Protein AF-A0A832XI30-F1 (afdb_monomer_lite)

Foldseek 3Di:
DVQLLLLLLQDDPDDSVVSVVVSLVLVLVLLLVCLVDVVVSVVSVVVSVVVSVVSCVVCVVSPDPVNSVVSVVVVVVCVVVVVVSVVVVVVSNVVSVVVCVVPVPPPPPDDD

Radius of gyration: 18.12 Å; chains: 1; bounding box: 54×22×47 Å

Structure (mmCIF, N/CA/C/O backbone):
data_AF-A0A832XI30-F1
#
_entry.id   AF-A0A832XI30-F1
#
loop_
_atom_site.group_PDB
_atom_site.id
_atom_site.type_symbol
_atom_site.label_atom_id
_atom_site.label_alt_id
_atom_site.label_comp_id
_atom_site.label_asym_id
_atom_site.label_entity_id
_atom_site.label_seq_id
_atom_site.pdbx_PDB_ins_code
_atom_site.Cartn_x
_atom_site.Cartn_y
_atom_site.Cartn_z
_atom_site.occupancy
_atom_site.B_iso_or_equiv
_atom_site.auth_seq_id
_atom_site.auth_comp_id
_atom_site.auth_asym_id
_atom_site.auth_atom_id
_atom_site.pdbx_PDB_model_num
ATOM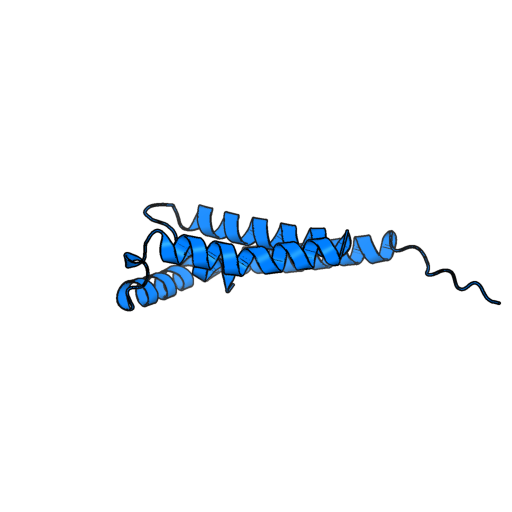 1 N N . MET A 1 1 ? -4.102 -7.214 1.284 1.00 48.88 1 MET A N 1
ATOM 2 C CA . MET A 1 1 ? -4.967 -7.886 2.278 1.00 48.88 1 MET A CA 1
ATOM 3 C C . MET A 1 1 ? -4.475 -7.608 3.692 1.00 48.88 1 MET A C 1
ATOM 5 O O . MET A 1 1 ? -5.165 -6.873 4.376 1.00 48.88 1 MET A O 1
ATOM 9 N N . ILE A 1 2 ? -3.266 -8.035 4.091 1.00 56.12 2 ILE A N 1
ATOM 10 C CA . ILE A 1 2 ? -2.738 -7.761 5.448 1.00 56.12 2 ILE A CA 1
ATOM 11 C C . ILE A 1 2 ? -2.663 -6.252 5.773 1.00 56.12 2 ILE A C 1
ATOM 13 O O . ILE A 1 2 ? -3.134 -5.812 6.812 1.00 56.12 2 ILE A O 1
ATOM 17 N N . LEU A 1 3 ? -2.168 -5.435 4.836 1.00 55.34 3 LEU A N 1
ATOM 18 C CA . LEU A 1 3 ? -1.993 -3.987 5.007 1.00 55.34 3 LEU A CA 1
ATOM 19 C C . LEU A 1 3 ? -3.324 -3.234 5.161 1.00 55.34 3 LEU A C 1
ATOM 21 O O . LEU A 1 3 ? -3.427 -2.286 5.928 1.00 55.34 3 LEU A O 1
ATOM 25 N N . THR A 1 4 ? -4.358 -3.679 4.449 1.00 56.19 4 THR A N 1
ATOM 26 C CA . THR A 1 4 ? -5.704 -3.105 4.529 1.00 56.19 4 THR A CA 1
ATOM 27 C C . THR A 1 4 ? -6.313 -3.340 5.906 1.00 56.19 4 THR A C 1
ATOM 29 O O . THR A 1 4 ? -6.874 -2.417 6.484 1.00 56.19 4 THR A O 1
ATOM 32 N N . THR A 1 5 ? -6.128 -4.540 6.464 1.00 66.56 5 THR A N 1
ATOM 33 C CA . THR A 1 5 ? -6.536 -4.866 7.834 1.00 66.56 5 THR A CA 1
ATOM 34 C C . THR A 1 5 ? -5.866 -3.945 8.846 1.00 66.56 5 THR A C 1
ATOM 36 O O . THR A 1 5 ? -6.548 -3.417 9.716 1.00 66.56 5 THR A O 1
ATOM 39 N N . PHE A 1 6 ? -4.568 -3.674 8.687 1.00 63.62 6 PHE A N 1
ATOM 40 C CA . PHE A 1 6 ? -3.854 -2.735 9.547 1.00 63.62 6 PHE A CA 1
ATOM 41 C C . PHE A 1 6 ? -4.342 -1.288 9.417 1.00 63.62 6 PHE A C 1
ATOM 43 O O . PHE A 1 6 ? -4.484 -0.622 10.431 1.00 63.62 6 PHE A O 1
ATOM 50 N N . PHE A 1 7 ? -4.633 -0.802 8.205 1.00 58.38 7 PHE A N 1
ATOM 51 C CA . PHE A 1 7 ? -5.157 0.554 7.994 1.00 58.38 7 PHE A CA 1
ATOM 52 C C . PHE A 1 7 ? -6.567 0.737 8.570 1.00 58.38 7 PHE A C 1
ATO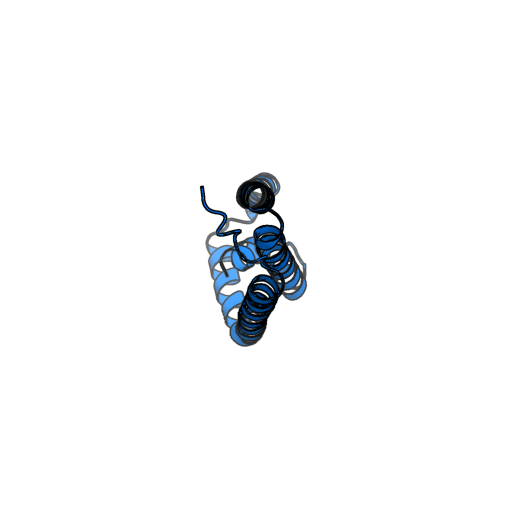M 54 O O . PHE A 1 7 ? -6.843 1.763 9.188 1.00 58.38 7 PHE A O 1
ATOM 61 N N . THR A 1 8 ? -7.451 -0.256 8.417 1.00 60.53 8 THR A N 1
ATOM 62 C CA . THR A 1 8 ? -8.775 -0.267 9.066 1.00 60.53 8 THR A CA 1
ATOM 63 C C . THR A 1 8 ? -8.652 -0.219 10.587 1.00 60.53 8 THR A C 1
ATOM 65 O O . THR A 1 8 ? -9.438 0.449 11.249 1.00 60.53 8 THR A O 1
ATOM 68 N N . PHE A 1 9 ? -7.619 -0.860 11.128 1.00 55.94 9 PHE A N 1
ATOM 69 C CA . PHE A 1 9 ? -7.285 -0.844 12.546 1.00 55.94 9 PHE A CA 1
ATOM 70 C C . PHE A 1 9 ? -6.745 0.495 13.056 1.00 55.94 9 PHE A C 1
ATOM 72 O O . PHE A 1 9 ? -6.508 0.643 14.241 1.00 55.94 9 PHE A O 1
ATOM 79 N N . LEU A 1 10 ? -6.484 1.450 12.175 1.00 55.16 10 LEU A N 1
ATOM 80 C CA . LEU A 1 10 ? -5.676 2.628 12.465 1.00 55.16 10 LEU A CA 1
ATOM 81 C C . LEU A 1 10 ? -6.441 3.943 12.392 1.00 55.16 10 LEU A C 1
ATOM 83 O O . LEU A 1 10 ? -5.882 5.012 12.636 1.00 55.16 10 LEU A O 1
ATOM 87 N N . SER A 1 11 ? -7.701 3.870 11.979 1.00 51.66 11 SER A N 1
ATOM 88 C CA . SER A 1 11 ? -8.473 5.033 11.589 1.00 51.66 11 SER A CA 1
ATOM 89 C C . SER A 1 11 ? -9.604 5.343 12.542 1.00 51.66 11 SER A C 1
ATOM 91 O O . SER A 1 11 ? -10.484 4.522 12.797 1.00 51.66 11 SER A O 1
ATOM 93 N N . LYS A 1 12 ? -9.600 6.586 13.018 1.00 44.44 12 LYS A N 1
ATOM 94 C CA . LYS A 1 12 ? -10.637 7.142 13.865 1.00 44.44 12 LYS A CA 1
ATOM 95 C C . LYS A 1 12 ? -11.460 7.966 12.910 1.00 44.44 12 LYS A C 1
ATOM 97 O O . LYS A 1 12 ? -10.998 8.994 12.419 1.00 44.44 12 LYS A O 1
ATOM 102 N N . ASN A 1 13 ? -12.670 7.492 12.640 1.00 50.44 13 ASN A N 1
ATOM 103 C CA . ASN A 1 13 ? -13.681 8.251 11.918 1.00 50.44 13 ASN A CA 1
ATOM 104 C C . ASN A 1 13 ? -13.340 8.597 10.450 1.00 50.44 13 ASN A C 1
ATOM 106 O O . ASN A 1 13 ? -13.931 9.532 9.912 1.00 50.44 13 ASN A O 1
ATOM 110 N N . GLN A 1 14 ? -12.431 7.875 9.775 1.00 54.62 14 GLN A N 1
ATOM 111 C CA . GLN A 1 14 ? -12.357 7.956 8.311 1.00 54.62 14 GLN A CA 1
ATOM 112 C C . GLN A 1 14 ? -13.114 6.818 7.648 1.00 54.62 14 GLN A C 1
ATOM 114 O O . GLN A 1 14 ? -13.069 5.668 8.085 1.00 54.62 14 GLN A O 1
ATOM 119 N N . SER A 1 15 ? -13.782 7.159 6.549 1.00 65.31 15 SER A N 1
ATOM 120 C CA . SER A 1 15 ? -14.428 6.200 5.668 1.00 65.31 15 SER A CA 1
ATOM 121 C C . SER A 1 15 ? -13.436 5.105 5.288 1.00 65.31 15 SER A C 1
ATOM 123 O O . SER A 1 15 ? -12.345 5.389 4.788 1.00 65.31 15 SER A O 1
ATOM 125 N N . ILE A 1 16 ? -13.828 3.848 5.505 1.00 64.50 16 ILE A N 1
ATOM 126 C CA . ILE A 1 16 ? -13.011 2.658 5.227 1.00 64.50 16 ILE A CA 1
ATOM 127 C C . ILE A 1 16 ? -12.452 2.664 3.794 1.00 64.50 16 ILE A C 1
ATOM 129 O O . ILE A 1 16 ? -11.366 2.153 3.545 1.00 64.50 16 ILE A O 1
ATOM 133 N N . GLU A 1 17 ? -13.151 3.312 2.863 1.00 66.81 17 GLU A N 1
ATOM 134 C CA . GLU A 1 17 ? -12.724 3.529 1.481 1.00 66.81 17 GLU A CA 1
ATOM 135 C C . GLU A 1 17 ? -11.374 4.252 1.362 1.00 66.81 17 GLU A C 1
ATOM 137 O O . GLU A 1 17 ? -10.525 3.814 0.587 1.00 66.81 17 GLU A O 1
ATOM 142 N N . ILE A 1 18 ? -11.129 5.302 2.156 1.00 73.00 18 ILE A N 1
ATOM 143 C CA . ILE A 1 18 ? -9.870 6.072 2.129 1.00 73.00 18 ILE A CA 1
ATOM 144 C C . ILE A 1 18 ? -8.708 5.207 2.630 1.00 73.00 18 ILE A C 1
ATOM 146 O O . ILE A 1 18 ? -7.607 5.244 2.083 1.00 73.00 18 ILE A O 1
ATOM 150 N N . LEU A 1 19 ? -8.967 4.366 3.629 1.00 71.31 19 LEU A N 1
ATOM 151 C CA . LEU A 1 19 ? -7.989 3.435 4.194 1.00 71.31 19 LEU A CA 1
ATOM 152 C C . LEU A 1 19 ? -7.630 2.325 3.215 1.00 71.31 19 LEU A C 1
ATOM 154 O O . LEU A 1 19 ? -6.460 1.981 3.050 1.00 71.31 19 LEU A O 1
ATOM 158 N N . MET A 1 20 ? -8.638 1.789 2.528 1.00 67.19 20 MET A N 1
ATOM 159 C CA . MET A 1 20 ? -8.430 0.810 1.470 1.00 67.19 20 MET A CA 1
ATOM 160 C C . MET A 1 20 ? -7.655 1.415 0.295 1.00 67.19 20 MET A C 1
ATOM 162 O O . MET A 1 20 ? -6.725 0.775 -0.194 1.00 67.19 20 MET A O 1
ATOM 166 N N . LEU A 1 21 ? -7.977 2.648 -0.110 1.00 76.94 21 LEU A N 1
ATOM 167 C CA . LEU A 1 21 ? -7.239 3.387 -1.139 1.00 76.94 21 LEU A CA 1
ATOM 168 C C . LEU A 1 21 ? -5.781 3.624 -0.735 1.00 76.94 21 LEU A C 1
ATOM 170 O O . LEU A 1 21 ? -4.883 3.350 -1.528 1.00 76.94 21 LEU A O 1
ATOM 174 N N . GLY A 1 22 ? -5.531 4.067 0.500 1.00 79.00 22 GLY A N 1
ATOM 175 C CA . GLY A 1 22 ? -4.179 4.272 1.024 1.00 79.00 22 GLY A CA 1
ATOM 176 C C . GLY A 1 22 ? -3.358 2.981 1.028 1.00 79.00 22 GLY A C 1
ATOM 177 O O . GLY A 1 22 ? -2.242 2.949 0.507 1.00 79.00 22 GLY A O 1
ATOM 178 N N . ALA A 1 23 ? -3.942 1.885 1.522 1.00 74.88 23 ALA A N 1
ATOM 179 C CA . ALA A 1 23 ? -3.302 0.572 1.514 1.00 74.88 23 ALA A CA 1
ATOM 180 C C . ALA A 1 23 ? -2.984 0.083 0.088 1.00 74.88 23 ALA A C 1
ATOM 182 O O . ALA A 1 23 ? -1.919 -0.487 -0.148 1.00 74.88 23 ALA A O 1
ATOM 183 N N . MET A 1 24 ? -3.889 0.304 -0.869 1.00 78.50 24 MET A N 1
ATOM 184 C CA . MET A 1 24 ? -3.687 -0.118 -2.260 1.00 78.50 24 MET A CA 1
ATOM 185 C C . MET A 1 24 ? -2.684 0.757 -3.006 1.00 78.50 24 MET A C 1
ATOM 187 O O . MET A 1 24 ? -1.867 0.224 -3.753 1.00 78.50 24 MET A O 1
ATOM 191 N N . SER A 1 25 ? -2.683 2.066 -2.759 1.00 82.50 25 SER A N 1
ATOM 192 C CA . SER A 1 25 ? -1.683 2.994 -3.293 1.00 82.50 25 SER A CA 1
ATOM 193 C C . SER A 1 25 ? -0.275 2.624 -2.822 1.00 82.50 25 SER A C 1
ATOM 195 O O . SER A 1 25 ? 0.651 2.525 -3.631 1.00 82.50 25 SER A O 1
ATOM 197 N N . LEU A 1 26 ? -0.118 2.313 -1.529 1.00 81.25 26 LEU A N 1
ATOM 198 C CA . LEU A 1 26 ? 1.163 1.871 -0.983 1.00 81.25 26 LEU A CA 1
ATOM 199 C C . LEU A 1 26 ? 1.611 0.543 -1.610 1.00 81.25 26 LEU A C 1
ATOM 201 O O . LEU A 1 26 ? 2.758 0.418 -2.032 1.00 81.25 26 LEU A O 1
ATOM 205 N N . LEU A 1 27 ? 0.703 -0.431 -1.726 1.00 81.75 27 LEU A N 1
ATOM 206 C CA . LEU A 1 27 ? 0.998 -1.722 -2.351 1.00 81.75 27 LEU A CA 1
ATOM 207 C C . LEU A 1 27 ? 1.430 -1.566 -3.819 1.00 81.75 27 LEU A C 1
ATOM 209 O O . LEU A 1 27 ? 2.407 -2.188 -4.234 1.00 81.75 27 LEU A O 1
ATOM 213 N N . ALA A 1 28 ? 0.725 -0.733 -4.588 1.00 82.50 28 ALA A N 1
ATOM 214 C CA . ALA A 1 28 ? 1.064 -0.440 -5.978 1.00 82.50 28 ALA A CA 1
ATOM 215 C C . ALA A 1 28 ? 2.422 0.263 -6.088 1.00 82.50 28 ALA A C 1
ATOM 217 O O . ALA A 1 28 ? 3.236 -0.116 -6.924 1.00 82.50 28 ALA A O 1
ATOM 218 N N . THR A 1 29 ? 2.697 1.223 -5.204 1.00 83.38 29 THR A N 1
ATOM 219 C CA . THR A 1 29 ? 3.981 1.935 -5.160 1.00 83.38 29 THR A CA 1
ATOM 220 C C . THR A 1 29 ? 5.136 0.966 -4.934 1.00 83.38 29 THR A C 1
ATOM 222 O O . THR A 1 29 ? 6.057 0.946 -5.742 1.00 83.38 29 THR A O 1
ATOM 225 N N . VAL A 1 30 ? 5.055 0.102 -3.911 1.00 78.81 30 VAL A N 1
ATOM 226 C CA . VAL A 1 30 ? 6.099 -0.901 -3.623 1.00 78.81 30 VAL A CA 1
ATOM 227 C C . VAL A 1 30 ? 6.334 -1.812 -4.831 1.00 78.81 30 VAL A C 1
ATOM 229 O O . VAL A 1 30 ? 7.478 -2.037 -5.224 1.00 78.81 30 VAL A O 1
ATOM 232 N N . ARG A 1 31 ? 5.254 -2.288 -5.466 1.00 79.19 31 ARG A N 1
ATOM 233 C CA . ARG A 1 31 ? 5.317 -3.142 -6.664 1.00 79.19 31 ARG A CA 1
ATOM 234 C C . ARG A 1 31 ? 6.016 -2.446 -7.819 1.00 79.19 31 ARG A C 1
ATOM 236 O O . ARG A 1 31 ? 6.941 -3.016 -8.376 1.00 79.19 31 ARG A O 1
ATOM 243 N N . ILE A 1 32 ? 5.616 -1.219 -8.146 1.00 81.69 32 ILE A N 1
ATOM 244 C CA . ILE A 1 32 ? 6.243 -0.438 -9.215 1.00 81.69 32 ILE A CA 1
ATOM 245 C C . ILE A 1 32 ? 7.724 -0.229 -8.894 1.00 81.69 32 ILE A C 1
ATOM 247 O O . ILE A 1 32 ? 8.572 -0.538 -9.724 1.00 81.69 32 ILE A O 1
ATOM 251 N N . THR A 1 33 ? 8.056 0.211 -7.676 1.00 81.69 33 THR A N 1
ATOM 252 C CA . THR A 1 33 ? 9.451 0.460 -7.287 1.00 81.69 33 THR A CA 1
ATOM 253 C C . THR A 1 33 ? 10.327 -0.787 -7.344 1.00 81.69 33 THR A C 1
ATOM 255 O O . THR A 1 33 ? 11.498 -0.657 -7.677 1.00 81.69 33 THR A O 1
ATOM 258 N N . ALA A 1 34 ? 9.776 -1.985 -7.117 1.00 76.06 34 ALA A N 1
ATOM 259 C CA . ALA A 1 34 ? 10.519 -3.239 -7.244 1.00 76.06 34 ALA A CA 1
ATOM 260 C C . ALA A 1 34 ? 11.024 -3.501 -8.671 1.00 76.06 34 ALA A C 1
ATOM 262 O O . ALA A 1 34 ? 12.081 -4.102 -8.830 1.00 76.06 34 ALA A O 1
ATOM 263 N N . TYR A 1 35 ? 10.316 -3.014 -9.696 1.00 71.06 35 TYR A N 1
ATOM 264 C CA . TYR A 1 35 ? 10.757 -3.117 -11.092 1.00 71.06 35 TYR A CA 1
ATOM 265 C C . TYR A 1 35 ? 11.771 -2.029 -11.489 1.00 71.06 35 TYR A C 1
ATOM 267 O O . TYR A 1 35 ? 12.468 -2.198 -12.484 1.00 71.06 35 TYR A O 1
ATOM 275 N N . TYR A 1 36 ? 11.873 -0.929 -10.730 1.00 71.88 36 TYR A N 1
ATOM 276 C CA . TYR A 1 36 ? 12.869 0.128 -10.965 1.00 71.88 36 TYR A CA 1
ATOM 277 C C . TYR A 1 36 ? 14.172 -0.106 -10.193 1.00 71.88 36 TYR A C 1
ATOM 279 O O . TYR A 1 36 ? 15.256 0.126 -10.718 1.00 71.88 36 TYR A O 1
ATOM 287 N N . SER A 1 37 ? 14.074 -0.507 -8.924 1.00 75.00 37 SER A N 1
ATOM 288 C CA . SER A 1 37 ? 15.217 -0.710 -8.038 1.00 75.00 37 SER A CA 1
ATOM 289 C C . SER A 1 37 ? 14.834 -1.653 -6.898 1.00 75.00 37 SER A C 1
ATOM 291 O O . SER A 1 37 ? 14.021 -1.325 -6.030 1.00 75.00 37 SER A O 1
ATOM 293 N N . GLU A 1 38 ? 15.457 -2.830 -6.878 1.00 71.56 38 GLU A N 1
ATOM 294 C CA . GLU A 1 38 ? 15.238 -3.827 -5.828 1.00 71.56 38 GLU A CA 1
ATOM 295 C C . GLU A 1 38 ? 15.587 -3.277 -4.434 1.00 71.56 38 GLU A C 1
ATOM 297 O O . GLU A 1 38 ? 14.842 -3.495 -3.475 1.00 71.56 38 GLU A O 1
ATOM 302 N N . SER A 1 39 ? 16.664 -2.490 -4.326 1.00 72.44 39 SER A N 1
ATOM 303 C CA . SER A 1 39 ? 17.074 -1.856 -3.068 1.00 72.44 39 SER A CA 1
ATOM 304 C C . SER A 1 39 ? 16.032 -0.860 -2.554 1.00 72.44 39 SER A C 1
ATOM 306 O O . SER A 1 39 ? 15.726 -0.862 -1.361 1.00 72.44 39 SER A O 1
ATOM 308 N N . LEU A 1 40 ? 15.399 -0.083 -3.441 1.00 67.88 40 LEU A N 1
ATOM 309 C CA . LEU A 1 40 ? 14.329 0.841 -3.060 1.00 67.88 40 LEU A CA 1
ATOM 310 C C . LEU A 1 40 ? 13.085 0.102 -2.544 1.00 67.88 40 LEU A C 1
ATOM 312 O O . LEU A 1 40 ? 12.500 0.496 -1.534 1.00 67.88 40 LEU A O 1
ATOM 316 N N . SER A 1 41 ? 12.693 -0.996 -3.197 1.00 74.56 41 SER A N 1
ATOM 317 C CA . SER A 1 41 ? 11.583 -1.831 -2.720 1.00 74.56 41 SER A CA 1
ATOM 318 C C . SER A 1 41 ? 11.885 -2.467 -1.362 1.00 74.56 41 SER A C 1
ATOM 320 O O . SER A 1 41 ? 10.989 -2.562 -0.520 1.00 74.56 41 SER A O 1
ATOM 322 N N . GLN A 1 42 ? 13.128 -2.901 -1.125 1.00 77.12 42 GLN A N 1
ATOM 323 C CA . GLN A 1 42 ? 13.542 -3.428 0.178 1.00 77.12 42 GLN A CA 1
ATOM 324 C C . GLN A 1 42 ? 13.469 -2.361 1.271 1.00 77.12 42 GLN A C 1
ATOM 326 O O . GLN A 1 42 ? 13.005 -2.654 2.374 1.00 77.12 42 GLN A O 1
ATOM 331 N N . ASP A 1 43 ? 13.884 -1.130 0.983 1.00 81.19 43 ASP A N 1
ATOM 332 C CA . ASP A 1 43 ? 13.823 -0.042 1.957 1.00 81.19 43 ASP A CA 1
ATOM 333 C C . ASP A 1 43 ? 12.380 0.371 2.261 1.00 81.19 43 ASP A C 1
ATOM 335 O O . ASP A 1 43 ? 12.018 0.520 3.429 1.00 81.19 43 ASP A O 1
ATOM 339 N N . LEU A 1 44 ? 11.505 0.421 1.252 1.00 73.75 44 LEU A N 1
ATOM 340 C CA . LEU A 1 44 ? 10.074 0.660 1.459 1.00 73.75 44 LEU A CA 1
ATOM 341 C C . LEU A 1 44 ? 9.403 -0.453 2.273 1.00 73.75 44 LEU A C 1
ATOM 343 O O . LEU A 1 44 ? 8.603 -0.164 3.166 1.00 73.75 44 LEU A O 1
ATOM 347 N N . ALA A 1 45 ? 9.748 -1.719 2.026 1.00 74.75 45 ALA A N 1
ATOM 348 C CA . ALA A 1 45 ? 9.210 -2.845 2.786 1.00 74.75 45 ALA A CA 1
ATOM 349 C C . ALA A 1 45 ? 9.576 -2.779 4.281 1.00 74.75 45 ALA A C 1
ATOM 351 O O . ALA A 1 45 ? 8.764 -3.180 5.115 1.00 74.75 45 ALA A O 1
ATOM 352 N N . LYS A 1 46 ? 10.751 -2.228 4.634 1.00 79.75 46 LYS A N 1
ATOM 353 C CA . LYS A 1 46 ? 11.179 -2.010 6.032 1.00 79.75 46 LYS A CA 1
ATOM 354 C C . LYS A 1 46 ? 10.394 -0.890 6.723 1.00 79.75 46 LYS A C 1
ATOM 356 O O . LYS A 1 46 ? 10.180 -0.951 7.933 1.00 79.75 46 LYS A O 1
ATOM 361 N N . VAL A 1 47 ? 9.936 0.114 5.975 1.00 79.56 47 VAL A N 1
ATOM 362 C CA . VAL A 1 47 ? 9.179 1.253 6.522 1.00 79.56 47 VAL A CA 1
ATOM 363 C C . VAL A 1 47 ? 7.750 0.858 6.910 1.00 79.56 47 VAL A C 1
ATOM 365 O O . VAL A 1 47 ? 7.208 1.412 7.862 1.00 79.56 47 VAL A O 1
ATOM 368 N N . ILE A 1 48 ? 7.145 -0.136 6.248 1.00 76.94 48 ILE A N 1
ATOM 369 C CA . ILE A 1 48 ? 5.774 -0.590 6.549 1.00 76.94 48 ILE A CA 1
ATOM 370 C C . ILE A 1 48 ? 5.593 -1.079 8.000 1.00 76.94 48 ILE A C 1
ATOM 372 O O . ILE A 1 48 ? 4.734 -0.529 8.692 1.00 76.94 48 ILE A O 1
ATOM 376 N N . PRO A 1 49 ? 6.353 -2.069 8.511 1.00 76.25 49 PRO A N 1
ATOM 377 C CA . PRO A 1 49 ? 6.201 -2.518 9.895 1.00 76.25 49 PRO A CA 1
ATOM 378 C C . PRO A 1 49 ? 6.537 -1.411 10.903 1.00 76.25 49 PRO A C 1
ATOM 380 O O . PRO A 1 49 ? 5.903 -1.336 11.953 1.00 76.25 49 PRO A O 1
ATOM 383 N N . LEU A 1 50 ? 7.475 -0.516 10.573 1.00 79.31 50 LEU A N 1
ATOM 384 C CA . LEU A 1 50 ? 7.820 0.626 11.420 1.00 79.31 50 LEU A CA 1
ATOM 385 C C . LEU A 1 50 ? 6.682 1.653 11.502 1.00 79.31 50 LEU A C 1
ATOM 387 O O . LEU A 1 50 ? 6.380 2.141 12.587 1.00 79.31 50 LEU A O 1
ATOM 391 N N . ALA A 1 51 ? 6.019 1.953 10.384 1.00 75.56 51 ALA A N 1
ATOM 392 C CA . ALA A 1 51 ? 4.858 2.838 10.355 1.00 75.56 51 ALA A CA 1
ATOM 393 C C . ALA A 1 51 ? 3.701 2.261 11.182 1.00 75.56 51 ALA A C 1
ATOM 395 O O . ALA A 1 51 ? 3.087 2.975 11.970 1.00 75.56 51 ALA A O 1
ATOM 396 N N . LEU A 1 52 ? 3.452 0.953 11.071 1.00 72.25 52 LEU A N 1
ATOM 397 C CA . LEU A 1 52 ? 2.449 0.267 11.888 1.00 72.25 52 LEU A CA 1
ATOM 398 C C . LEU A 1 52 ? 2.775 0.329 13.381 1.00 72.25 52 LEU A C 1
ATOM 400 O O . LEU A 1 52 ? 1.889 0.600 14.189 1.00 72.25 52 LEU A O 1
ATOM 404 N N . LEU A 1 53 ? 4.046 0.142 13.742 1.00 74.12 53 LEU A N 1
ATOM 405 C CA . LEU A 1 53 ? 4.508 0.268 15.121 1.00 74.12 53 LEU A CA 1
ATOM 406 C C . LEU A 1 53 ? 4.357 1.701 15.649 1.00 74.12 53 LEU A C 1
ATOM 408 O O . LEU A 1 53 ? 3.891 1.895 16.768 1.00 74.12 53 LEU A O 1
ATOM 412 N N . ALA A 1 54 ? 4.710 2.708 14.847 1.00 76.00 54 ALA A N 1
ATOM 413 C CA . ALA A 1 54 ? 4.552 4.110 15.222 1.00 76.00 54 ALA A CA 1
ATOM 414 C C . ALA A 1 54 ? 3.089 4.436 15.535 1.00 76.00 54 ALA A C 1
ATOM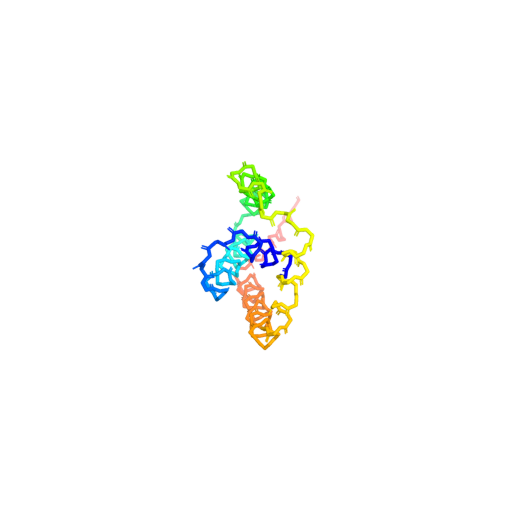 416 O O . ALA A 1 54 ? 2.795 5.113 16.516 1.00 76.00 54 ALA A O 1
ATOM 417 N N . ILE A 1 55 ? 2.164 3.912 14.736 1.00 68.62 55 ILE A N 1
ATOM 418 C CA . ILE A 1 55 ? 0.754 4.232 14.910 1.00 68.62 55 ILE A CA 1
ATOM 419 C C . ILE A 1 55 ? 0.137 3.436 16.072 1.00 68.62 55 ILE A C 1
ATOM 421 O O . ILE A 1 55 ? -0.677 3.979 16.814 1.00 68.62 55 ILE A O 1
ATOM 425 N N . PHE A 1 56 ? 0.612 2.212 16.321 1.00 68.81 56 PHE A N 1
ATOM 426 C CA . PHE A 1 56 ? 0.318 1.475 17.553 1.00 68.81 56 PHE A CA 1
ATOM 427 C C . PHE A 1 56 ? 0.723 2.253 18.817 1.00 68.81 56 PHE A C 1
ATOM 429 O O . PHE A 1 56 ? -0.047 2.325 19.772 1.00 68.81 56 PHE A O 1
ATOM 436 N N . LEU A 1 57 ? 1.918 2.855 18.821 1.00 74.94 57 LEU A N 1
ATOM 437 C CA . LEU A 1 57 ? 2.423 3.618 19.967 1.00 74.94 57 LEU A CA 1
ATOM 438 C C . LEU A 1 57 ? 1.673 4.941 20.189 1.00 74.94 57 LEU A C 1
ATOM 440 O O . LEU A 1 57 ? 1.587 5.402 21.325 1.00 74.94 57 LEU A O 1
ATOM 444 N N . LEU A 1 58 ? 1.142 5.552 19.126 1.00 72.31 58 LEU A N 1
ATOM 445 C CA . LEU A 1 58 ? 0.416 6.824 19.199 1.00 72.31 58 LEU A CA 1
ATOM 446 C C . LEU A 1 58 ? -1.016 6.679 19.736 1.00 72.31 58 LEU A C 1
ATOM 448 O O . LEU A 1 58 ? -1.514 7.616 20.358 1.00 72.31 58 LEU A O 1
ATOM 452 N N . ASP A 1 59 ? -1.680 5.537 19.522 1.00 61.00 59 ASP A N 1
ATOM 453 C CA . ASP A 1 59 ? -3.037 5.301 20.033 1.00 61.00 59 ASP A CA 1
ATOM 454 C C . ASP A 1 59 ? -3.250 3.818 20.406 1.00 61.00 59 ASP A C 1
ATOM 456 O O . ASP A 1 59 ? -3.857 3.024 19.685 1.00 61.00 59 ASP A O 1
ATOM 460 N N . ALA A 1 60 ? -2.739 3.433 21.580 1.00 58.69 60 ALA A N 1
ATOM 461 C CA . ALA A 1 60 ? -2.800 2.060 22.094 1.00 58.69 60 ALA A CA 1
ATOM 462 C C . ALA A 1 60 ? -4.236 1.551 22.359 1.00 58.69 60 ALA A C 1
ATOM 464 O O . ALA A 1 60 ? -4.455 0.343 22.452 1.00 58.69 60 ALA A O 1
ATOM 465 N N . ASN A 1 61 ? -5.228 2.450 22.442 1.00 59.34 61 ASN A N 1
ATOM 466 C CA . ASN A 1 61 ? -6.639 2.099 22.652 1.00 59.34 61 ASN A CA 1
ATOM 467 C C . ASN A 1 61 ? -7.316 1.503 21.403 1.00 59.34 61 ASN A C 1
ATOM 469 O O . ASN A 1 61 ? -8.443 1.012 21.491 1.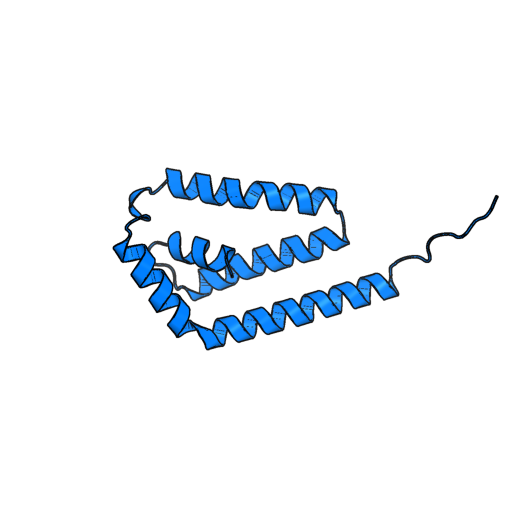00 59.34 61 ASN A O 1
ATOM 473 N N . TYR A 1 62 ? -6.646 1.503 20.245 1.00 57.34 62 TYR A N 1
ATOM 474 C CA . TYR A 1 62 ? -7.146 0.817 19.051 1.00 57.34 62 TYR A CA 1
ATOM 475 C C . TYR A 1 62 ? -7.181 -0.701 19.193 1.00 57.34 62 TYR A C 1
ATOM 477 O O . TYR A 1 62 ? -8.082 -1.343 18.654 1.00 57.34 62 TYR A O 1
ATOM 485 N N . PHE A 1 63 ? -6.234 -1.289 19.929 1.00 60.47 63 PHE A N 1
ATOM 486 C CA . PHE A 1 63 ? -6.109 -2.742 20.073 1.00 60.47 63 PHE A CA 1
ATOM 487 C C . PHE A 1 63 ? -7.012 -3.287 21.184 1.00 60.47 63 PHE A C 1
ATOM 489 O O . PHE A 1 63 ? -6.564 -3.915 22.137 1.00 60.47 63 PHE A O 1
ATOM 496 N N . SER A 1 64 ? -8.320 -3.068 21.040 1.00 69.25 64 SER A N 1
ATOM 497 C CA . SER A 1 64 ? -9.337 -3.837 21.760 1.00 69.25 64 SER A CA 1
ATOM 498 C C . SER A 1 64 ? -9.674 -5.089 20.946 1.00 69.25 64 SER A C 1
ATOM 500 O O . SER A 1 64 ? -9.890 -5.018 19.732 1.00 69.25 64 SER A O 1
ATOM 502 N N . VAL A 1 65 ? -9.722 -6.252 21.601 1.00 70.06 65 VAL A N 1
ATOM 503 C CA . VAL A 1 65 ? -10.097 -7.529 20.961 1.00 70.06 65 VAL A CA 1
ATOM 504 C C . VAL A 1 65 ? -11.483 -7.419 20.311 1.00 70.06 65 VAL A C 1
ATOM 506 O O . VAL A 1 65 ? -11.715 -7.931 19.219 1.00 70.06 65 VAL A O 1
ATOM 509 N N . GLU A 1 66 ? -12.379 -6.666 20.938 1.00 73.38 66 GLU A N 1
ATOM 510 C CA . GLU A 1 66 ? -13.751 -6.437 20.489 1.00 73.38 66 GLU A CA 1
ATOM 511 C C . GLU A 1 66 ? -13.802 -5.547 19.235 1.00 73.38 66 GLU A C 1
ATOM 513 O O . GLU A 1 66 ? -14.446 -5.898 18.243 1.00 73.38 66 GLU A O 1
ATOM 518 N N . ASN A 1 67 ? -13.015 -4.465 19.219 1.00 68.44 67 ASN A N 1
ATOM 519 C CA . ASN A 1 67 ? -12.861 -3.583 18.058 1.00 68.44 67 ASN A CA 1
ATOM 520 C C . ASN A 1 67 ? -12.173 -4.304 16.889 1.00 68.44 67 ASN A C 1
ATOM 522 O O . ASN A 1 67 ? -12.511 -4.076 15.730 1.00 68.44 67 ASN A O 1
ATOM 526 N N . SER A 1 68 ? -11.255 -5.227 17.187 1.00 69.12 68 SER A N 1
ATOM 527 C CA . SER A 1 68 ? -10.566 -6.052 16.188 1.00 69.12 68 SER A CA 1
ATOM 528 C C . SER A 1 68 ? -11.527 -6.984 15.455 1.00 69.12 68 SER A C 1
ATOM 530 O O . SER A 1 68 ? -11.496 -7.090 14.227 1.00 69.12 68 SER A O 1
ATOM 532 N N . ILE A 1 69 ? -12.405 -7.649 16.211 1.00 72.50 69 ILE A N 1
ATOM 533 C CA . ILE A 1 69 ? -13.417 -8.561 15.670 1.00 72.50 69 ILE A CA 1
ATOM 534 C C . ILE A 1 69 ? -14.473 -7.774 14.877 1.00 72.50 69 ILE A C 1
ATOM 536 O O . ILE A 1 69 ? -14.870 -8.197 13.786 1.00 72.50 69 ILE A O 1
ATOM 540 N N . GLN A 1 70 ? -14.884 -6.596 15.358 1.00 73.19 70 GLN A N 1
ATOM 541 C CA . GLN A 1 70 ? -15.776 -5.709 14.602 1.00 73.19 70 GLN A CA 1
ATOM 542 C C . GLN A 1 70 ? -15.132 -5.180 13.311 1.00 73.19 70 GLN A C 1
ATOM 544 O O . GLN A 1 70 ? -15.785 -5.145 12.269 1.00 73.19 70 GLN A O 1
ATOM 549 N N . ALA A 1 71 ? -13.843 -4.839 13.323 1.00 68.06 71 ALA A N 1
ATOM 550 C CA . ALA A 1 71 ? -13.124 -4.421 12.120 1.00 68.06 71 ALA A CA 1
ATOM 551 C C . ALA A 1 71 ? -13.044 -5.550 11.074 1.00 68.06 71 ALA A C 1
ATOM 553 O O . ALA A 1 71 ? -13.266 -5.309 9.887 1.00 68.06 71 ALA A O 1
ATOM 554 N N . LEU A 1 72 ? -12.793 -6.791 11.508 1.00 70.00 72 LEU A N 1
ATOM 555 C CA . LEU A 1 72 ? -12.764 -7.984 10.649 1.00 70.00 72 LEU A CA 1
ATOM 556 C C . LEU A 1 72 ? -14.122 -8.283 10.002 1.00 70.00 72 LEU A C 1
ATOM 558 O O . LEU A 1 72 ? -14.192 -8.552 8.802 1.00 70.00 72 LEU A O 1
ATOM 562 N N . THR A 1 73 ? -15.205 -8.208 10.777 1.00 73.56 73 THR A N 1
ATOM 563 C CA . THR A 1 73 ? -16.567 -8.410 10.253 1.00 73.56 73 THR A CA 1
ATOM 564 C C . THR A 1 73 ? -16.984 -7.280 9.314 1.00 73.56 73 THR A C 1
ATOM 566 O O . THR A 1 73 ? -17.563 -7.540 8.262 1.00 73.56 73 THR A O 1
ATOM 569 N N . THR A 1 74 ? -16.598 -6.039 9.619 1.00 69.56 74 THR A N 1
ATOM 570 C CA . THR A 1 74 ? -16.825 -4.885 8.740 1.00 69.56 74 THR A CA 1
ATOM 571 C C . THR A 1 74 ? -16.069 -5.036 7.417 1.00 69.56 74 THR A C 1
ATOM 573 O O . THR A 1 74 ? -16.649 -4.813 6.359 1.00 69.56 74 THR A O 1
ATOM 576 N N . LEU A 1 75 ? -14.812 -5.495 7.443 1.00 68.44 75 LEU A N 1
ATOM 577 C CA . LEU A 1 75 ? -14.015 -5.800 6.246 1.00 68.44 75 LEU A CA 1
ATOM 578 C C . LEU A 1 75 ? -14.674 -6.852 5.343 1.00 68.44 75 LEU A C 1
ATOM 580 O O . LEU A 1 75 ? -14.639 -6.711 4.119 1.00 68.44 75 LEU A O 1
ATOM 584 N N . ALA A 1 76 ? -15.303 -7.878 5.925 1.00 71.31 76 ALA A N 1
ATOM 585 C CA . ALA A 1 76 ? -16.010 -8.911 5.166 1.00 71.31 76 ALA A CA 1
ATOM 586 C C . ALA A 1 76 ? -17.198 -8.343 4.362 1.00 71.31 76 ALA A C 1
ATOM 588 O O . ALA A 1 76 ? -17.454 -8.782 3.235 1.00 71.31 76 ALA A O 1
ATOM 589 N N . THR A 1 77 ? -17.866 -7.308 4.880 1.00 76.19 77 THR A N 1
ATOM 590 C CA . THR A 1 77 ? -18.947 -6.589 4.183 1.00 76.19 77 THR A CA 1
ATOM 591 C C . THR A 1 77 ? -18.457 -5.898 2.903 1.00 76.19 77 THR A C 1
ATOM 593 O O . THR A 1 77 ? -19.198 -5.807 1.926 1.00 76.19 77 THR A O 1
ATOM 596 N N . PHE A 1 78 ? -17.180 -5.498 2.842 1.00 72.81 78 PHE A N 1
ATOM 597 C CA . PHE A 1 78 ? -16.553 -4.875 1.665 1.00 72.81 78 PHE A CA 1
ATOM 598 C C . PHE A 1 78 ? -15.866 -5.881 0.721 1.00 72.81 78 P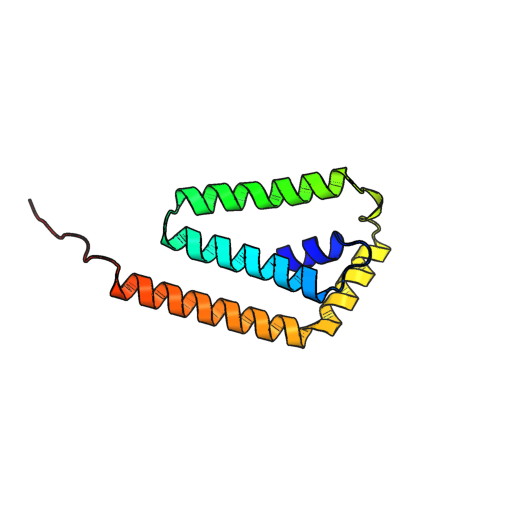HE A C 1
ATOM 600 O O . PHE A 1 78 ? -15.029 -5.501 -0.103 1.00 72.81 78 PHE A O 1
ATOM 607 N N . SER A 1 79 ? -16.236 -7.165 0.787 1.00 75.19 79 SER A N 1
ATOM 608 C CA . SER A 1 79 ? -15.687 -8.241 -0.057 1.00 75.19 79 SER A CA 1
ATOM 609 C C . SER A 1 79 ? -15.704 -7.928 -1.560 1.00 75.19 79 SER A C 1
ATOM 611 O O . SER A 1 79 ? -14.746 -8.237 -2.267 1.00 75.19 79 SER A O 1
ATOM 613 N N . ARG A 1 80 ? -16.739 -7.244 -2.064 1.00 80.31 80 ARG A N 1
ATOM 614 C CA . ARG A 1 80 ? -16.814 -6.828 -3.475 1.00 80.31 80 ARG A CA 1
ATOM 615 C C . ARG A 1 80 ? -15.715 -5.826 -3.847 1.00 80.31 80 ARG A C 1
ATOM 617 O O . ARG A 1 80 ? -15.056 -5.988 -4.870 1.00 80.31 80 ARG A O 1
ATOM 624 N N . THR A 1 81 ? -15.486 -4.823 -3.005 1.00 77.88 81 THR A N 1
ATOM 625 C CA . THR A 1 81 ? -14.420 -3.824 -3.181 1.00 77.88 81 THR A CA 1
ATOM 626 C C . THR A 1 81 ? -13.038 -4.471 -3.083 1.00 77.88 81 THR A C 1
ATOM 628 O O . THR A 1 81 ? -12.145 -4.168 -3.871 1.00 77.88 81 THR A O 1
ATOM 631 N N . ILE A 1 82 ? -12.881 -5.429 -2.166 1.00 78.38 82 ILE A N 1
ATOM 632 C CA . ILE A 1 82 ? -11.682 -6.264 -2.043 1.00 78.38 82 ILE A CA 1
ATOM 633 C C . ILE A 1 82 ? -11.375 -6.994 -3.357 1.00 78.38 82 ILE A C 1
ATOM 635 O O . ILE A 1 82 ? -10.234 -6.950 -3.816 1.00 78.38 82 ILE A O 1
ATOM 639 N N . VAL A 1 83 ? -12.375 -7.624 -3.981 1.00 82.94 83 VAL A N 1
ATOM 640 C CA . VAL A 1 83 ? -12.205 -8.338 -5.257 1.00 82.94 83 VAL A CA 1
ATOM 641 C C . VAL A 1 83 ? -11.790 -7.382 -6.379 1.00 82.94 83 VAL A C 1
ATOM 643 O O . VAL A 1 83 ? -10.878 -7.715 -7.135 1.00 82.94 83 VAL A O 1
ATOM 646 N N . TYR A 1 84 ? -12.377 -6.182 -6.460 1.00 84.69 84 TYR A N 1
ATOM 647 C CA . TYR A 1 84 ? -11.966 -5.173 -7.446 1.00 84.69 84 TYR A CA 1
ATOM 648 C C . TYR A 1 84 ? -10.504 -4.755 -7.284 1.00 84.69 84 TYR A C 1
ATOM 650 O O . TYR A 1 84 ? -9.757 -4.743 -8.261 1.00 84.69 84 TYR A O 1
ATOM 658 N N . TYR A 1 85 ? -10.068 -4.468 -6.056 1.00 78.94 85 TYR A N 1
ATOM 659 C CA . TYR A 1 85 ? -8.670 -4.120 -5.810 1.00 78.94 85 TYR A CA 1
ATOM 660 C C . TYR A 1 85 ? -7.713 -5.286 -6.068 1.00 78.94 85 TYR A C 1
ATOM 662 O O . TYR A 1 85 ? -6.603 -5.073 -6.549 1.00 78.94 85 TYR A O 1
ATOM 670 N N . LEU A 1 86 ? -8.130 -6.523 -5.795 1.00 82.25 86 LEU A N 1
ATOM 671 C CA . LEU A 1 86 ? -7.331 -7.709 -6.097 1.00 82.25 86 LEU A CA 1
ATOM 672 C C . LEU A 1 86 ? -7.175 -7.886 -7.616 1.00 82.25 86 LEU A C 1
ATOM 674 O O . LEU A 1 86 ? -6.058 -8.078 -8.093 1.00 82.25 86 LEU A O 1
ATOM 678 N N . GLY A 1 87 ? -8.258 -7.721 -8.382 1.00 86.88 87 GLY A N 1
ATOM 679 C CA . GLY A 1 87 ? -8.219 -7.709 -9.847 1.00 86.88 87 GLY A CA 1
ATOM 680 C C . GLY A 1 87 ? -7.332 -6.594 -10.411 1.00 86.88 87 GLY A C 1
ATOM 681 O O . GLY A 1 87 ? -6.547 -6.834 -11.331 1.00 86.88 87 GLY A O 1
ATOM 682 N N . PHE A 1 88 ? -7.383 -5.399 -9.816 1.00 87.06 88 PHE A N 1
ATOM 683 C CA . PHE A 1 88 ? -6.487 -4.296 -10.163 1.00 87.06 88 PHE A CA 1
ATOM 684 C C . PHE A 1 88 ? -5.015 -4.659 -9.936 1.00 87.06 88 PHE A C 1
ATOM 686 O O . PHE A 1 88 ? -4.208 -4.490 -10.843 1.00 87.06 88 PHE A O 1
ATOM 693 N N . VAL A 1 89 ? -4.661 -5.212 -8.769 1.00 84.00 89 VAL A N 1
ATOM 694 C CA . VAL A 1 89 ? -3.277 -5.617 -8.456 1.00 84.00 89 VAL A CA 1
ATOM 695 C C . VAL A 1 89 ? -2.773 -6.690 -9.420 1.00 84.00 89 VAL A C 1
ATOM 697 O O . VAL A 1 89 ? -1.641 -6.601 -9.882 1.00 84.00 89 VAL A O 1
ATOM 700 N N . VAL A 1 90 ? -3.605 -7.680 -9.760 1.00 88.25 90 VAL A N 1
ATOM 701 C CA . VAL A 1 90 ? -3.248 -8.714 -10.747 1.00 88.25 90 VAL A CA 1
ATOM 702 C C . VAL A 1 90 ? -3.001 -8.096 -12.123 1.00 88.25 90 VAL A C 1
ATOM 704 O O . VAL A 1 90 ? -2.020 -8.432 -12.781 1.00 88.25 90 VAL A O 1
ATOM 707 N N . THR A 1 91 ? -3.855 -7.162 -12.542 1.00 89.69 91 THR A N 1
ATOM 708 C CA . THR A 1 91 ? -3.706 -6.464 -13.827 1.00 89.69 91 THR A CA 1
ATOM 709 C C . THR A 1 91 ? -2.447 -5.598 -13.847 1.00 89.69 91 THR A C 1
ATOM 711 O O . THR A 1 91 ? -1.698 -5.630 -14.819 1.00 89.69 91 THR A O 1
ATOM 714 N N . LEU A 1 92 ? -2.181 -4.866 -12.762 1.00 87.94 92 LEU A N 1
ATOM 715 C CA . LEU A 1 92 ? -0.984 -4.044 -12.589 1.00 87.94 92 LEU A CA 1
ATOM 716 C C . LEU A 1 92 ? 0.289 -4.896 -12.639 1.00 87.94 92 LEU A C 1
ATOM 718 O O . LEU A 1 92 ? 1.226 -4.547 -13.347 1.00 87.94 92 LEU A O 1
ATOM 722 N N . GLU A 1 93 ? 0.305 -6.034 -11.946 1.00 85.62 93 GLU A N 1
ATOM 723 C CA . GLU A 1 93 ? 1.421 -6.982 -11.987 1.00 85.62 93 GLU A CA 1
ATOM 724 C C . GLU A 1 93 ? 1.679 -7.479 -13.412 1.00 85.62 93 GLU A C 1
ATOM 726 O O . GLU A 1 93 ? 2.821 -7.528 -13.865 1.00 85.62 93 GLU A O 1
ATOM 731 N N . PHE A 1 94 ? 0.615 -7.824 -14.138 1.00 88.31 94 PHE A N 1
ATOM 732 C CA . PHE A 1 94 ? 0.731 -8.298 -15.511 1.00 88.31 94 PHE A CA 1
ATOM 733 C C . PHE A 1 94 ? 1.240 -7.197 -16.450 1.00 88.31 94 PHE A C 1
ATOM 735 O O . PHE A 1 94 ? 2.115 -7.451 -17.275 1.00 88.31 94 PHE A O 1
ATOM 742 N N . ALA A 1 95 ? 0.749 -5.965 -16.290 1.00 89.06 95 ALA A N 1
ATOM 743 C CA . ALA A 1 95 ? 1.208 -4.807 -17.052 1.00 89.06 95 ALA A CA 1
ATOM 744 C C . ALA A 1 95 ? 2.692 -4.503 -16.791 1.00 89.06 95 ALA A C 1
ATOM 746 O O . ALA A 1 95 ? 3.453 -4.324 -17.739 1.00 89.06 95 ALA A O 1
ATOM 747 N N . LEU A 1 96 ? 3.119 -4.506 -15.523 1.00 83.81 96 LEU A N 1
ATOM 748 C CA . LEU A 1 96 ? 4.520 -4.306 -15.146 1.00 83.81 96 LEU A CA 1
ATOM 749 C C . LEU A 1 96 ? 5.417 -5.423 -15.683 1.00 83.81 96 LEU A C 1
ATOM 751 O O . LEU A 1 96 ? 6.486 -5.141 -16.218 1.00 83.81 96 LEU A O 1
ATOM 755 N N . ARG A 1 97 ? 4.961 -6.680 -15.627 1.00 84.75 97 ARG A N 1
ATOM 756 C CA . ARG A 1 97 ? 5.686 -7.814 -16.208 1.00 84.75 97 ARG A CA 1
ATOM 757 C C . ARG A 1 97 ? 5.839 -7.677 -17.720 1.00 84.75 97 ARG A C 1
ATOM 759 O O . ARG A 1 97 ? 6.926 -7.914 -18.229 1.00 84.75 97 ARG A O 1
ATOM 766 N N . LEU A 1 98 ? 4.786 -7.283 -18.438 1.00 87.50 98 LEU A N 1
ATOM 767 C CA . LEU A 1 98 ? 4.864 -7.044 -19.882 1.00 87.50 98 LEU A CA 1
ATOM 768 C C . LEU A 1 98 ? 5.826 -5.900 -20.213 1.00 87.50 98 LEU A C 1
ATOM 770 O O . LEU A 1 98 ? 6.647 -6.048 -21.111 1.00 87.50 98 LEU A O 1
ATOM 774 N N . LEU A 1 99 ? 5.770 -4.794 -19.466 1.00 85.69 99 LEU A N 1
ATOM 775 C CA . LEU A 1 99 ? 6.714 -3.688 -19.629 1.00 85.69 99 LEU A CA 1
ATOM 776 C C . LEU A 1 99 ? 8.154 -4.143 -19.396 1.00 85.69 99 LEU A C 1
ATOM 778 O O . LEU A 1 99 ? 9.015 -3.824 -20.206 1.00 85.69 99 LEU A O 1
ATOM 782 N N . HIS A 1 100 ? 8.407 -4.934 -18.354 1.00 80.69 100 HIS A N 1
ATOM 783 C CA . HIS A 1 100 ? 9.735 -5.477 -18.082 1.00 80.69 100 HIS A CA 1
ATOM 784 C C . HIS A 1 100 ? 10.200 -6.472 -19.154 1.00 80.69 100 HIS A C 1
ATOM 786 O O . HIS A 1 100 ? 11.372 -6.492 -19.482 1.00 80.69 100 HIS A O 1
ATOM 792 N N . VAL A 1 101 ? 9.309 -7.266 -19.750 1.00 83.56 101 VAL A N 1
ATOM 793 C CA . VAL A 1 101 ? 9.673 -8.164 -20.863 1.00 83.56 101 VAL A CA 1
ATOM 794 C C . VAL A 1 101 ? 9.981 -7.385 -22.148 1.00 83.56 101 VAL A C 1
ATOM 796 O O . VAL A 1 101 ? 10.830 -7.806 -22.923 1.00 83.56 101 VAL A O 1
ATOM 799 N N . ILE A 1 102 ? 9.303 -6.258 -22.388 1.00 84.44 102 ILE A N 1
ATOM 800 C CA . ILE A 1 102 ? 9.503 -5.431 -23.590 1.00 84.44 102 ILE A CA 1
ATOM 801 C C . ILE A 1 102 ? 10.738 -4.526 -23.461 1.00 84.44 102 ILE A C 1
ATOM 803 O O . ILE A 1 102 ? 11.462 -4.345 -24.436 1.00 84.44 102 ILE A O 1
ATOM 807 N N . PHE A 1 103 ? 10.959 -3.935 -22.283 1.00 76.88 103 PHE A N 1
ATOM 808 C CA . PHE A 1 103 ? 12.060 -2.999 -22.011 1.00 76.88 103 PHE A CA 1
ATOM 809 C C . PHE A 1 103 ? 13.260 -3.629 -21.302 1.00 76.88 103 PHE A C 1
ATOM 811 O O . PHE A 1 103 ? 14.295 -2.977 -21.195 1.00 76.88 103 PHE A O 1
ATOM 818 N N . GLY A 1 104 ? 13.133 -4.856 -20.797 1.00 64.69 104 GLY A N 1
ATOM 819 C CA . GLY A 1 104 ? 14.245 -5.615 -20.244 1.00 64.69 104 GLY A CA 1
ATOM 820 C C . GLY A 1 104 ? 15.232 -5.877 -21.364 1.00 64.69 104 GLY A C 1
ATOM 821 O O . GLY A 1 104 ? 14.957 -6.676 -22.258 1.00 64.69 104 GLY A O 1
ATOM 822 N N . GLU A 1 105 ? 16.335 -5.132 -21.355 1.00 59.19 105 GLU A N 1
ATOM 823 C CA . GLU A 1 105 ? 17.407 -5.293 -22.326 1.00 59.19 105 GLU A CA 1
ATOM 824 C C . GLU A 1 105 ? 17.793 -6.777 -22.413 1.00 59.19 105 GLU A C 1
ATOM 826 O O . GLU A 1 105 ? 17.844 -7.452 -21.378 1.00 59.19 105 GLU A O 1
ATOM 831 N N . PRO A 1 106 ? 18.057 -7.310 -23.621 1.00 48.69 106 PRO A N 1
ATOM 832 C CA . PRO A 1 106 ? 18.639 -8.631 -23.740 1.00 48.69 106 PRO A CA 1
ATOM 833 C C . PRO A 1 106 ? 19.944 -8.602 -22.954 1.00 48.69 106 PRO A C 1
ATOM 835 O O . PRO A 1 106 ? 20.864 -7.853 -23.290 1.00 48.69 106 PRO A O 1
ATOM 838 N N . GLU A 1 107 ? 19.982 -9.383 -21.876 1.00 50.34 107 GLU A N 1
ATOM 839 C CA . GLU A 1 107 ? 21.193 -9.725 -21.151 1.00 50.34 107 GLU A CA 1
ATOM 840 C C . GLU A 1 107 ? 22.276 -9.982 -22.196 1.00 50.34 107 GLU A C 1
ATOM 842 O O . GLU A 1 107 ? 22.133 -10.869 -23.044 1.00 50.34 107 GLU A O 1
ATOM 847 N N . LYS A 1 108 ? 23.293 -9.115 -22.224 1.00 44.94 108 LYS A N 1
ATOM 848 C CA . LYS A 1 108 ? 24.410 -9.242 -23.148 1.00 44.94 108 LYS A CA 1
ATOM 849 C C . LYS A 1 108 ? 25.028 -10.619 -22.945 1.00 44.94 108 LYS A C 1
ATOM 851 O O . LYS A 1 108 ? 25.836 -10.822 -22.045 1.00 44.94 108 LYS A O 1
ATOM 856 N N . ILE A 1 109 ? 24.681 -11.546 -23.829 1.00 54.78 109 ILE A N 1
ATOM 857 C CA . ILE A 1 109 ? 25.511 -12.699 -24.135 1.00 54.78 109 ILE A CA 1
ATOM 858 C C . ILE A 1 109 ? 26.695 -12.154 -24.946 1.00 54.78 109 ILE A C 1
ATOM 860 O O . ILE A 1 109 ? 26.720 -12.218 -26.169 1.00 54.78 109 ILE A O 1
ATOM 864 N N . GLU A 1 110 ? 27.656 -11.554 -24.252 1.00 47.19 110 GLU A N 1
ATOM 865 C CA . GLU A 1 110 ? 29.031 -11.355 -24.718 1.00 47.19 110 GLU A CA 1
ATOM 866 C C . GLU A 1 110 ? 29.887 -12.104 -23.681 1.00 47.19 110 GLU A C 1
ATOM 868 O O . GLU A 1 110 ? 30.065 -11.641 -22.563 1.00 47.19 110 GLU A O 1
ATOM 873 N N . ALA A 1 111 ? 30.178 -13.396 -23.857 1.00 52.09 111 ALA A N 1
ATOM 874 C CA . ALA A 1 111 ? 31.238 -13.904 -24.726 1.00 52.09 111 ALA A CA 1
ATOM 875 C C . ALA A 1 111 ? 32.560 -13.140 -24.536 1.00 52.09 111 ALA A C 1
ATOM 877 O O . ALA A 1 111 ? 32.823 -12.185 -25.260 1.00 52.09 111 ALA A O 1
ATOM 878 N N . SER A 1 112 ? 33.395 -13.574 -23.586 1.00 42.91 112 SER A N 1
ATOM 879 C CA . SER A 1 112 ? 34.748 -14.097 -23.853 1.00 42.91 112 SER A CA 1
ATOM 880 C C . SER A 1 112 ? 35.475 -14.485 -22.569 1.00 42.91 112 SER A C 1
ATOM 882 O O . SER A 1 112 ? 35.247 -13.840 -21.526 1.00 42.91 112 SER A O 1
#

Sequence (112 aa):
MILTTFFTFLSKNQSIEILMLGAMSLLATVRITAYYSESLSQDLAKVIPLALLAIFLLDANYFSVENSIQALTTLATFSRTIVYYLGFVVTLEF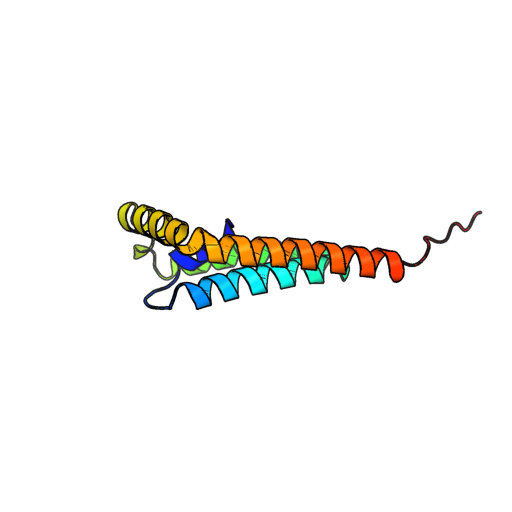ALRLLHVIFGEPEKIEAS

pLDDT: mean 71.54, std 11.43, range [42.91, 89.69]

Secondary structure (DSSP, 8-state):
-HHHHHHHTT-SS--HHHHHHHHHHHHHHHHHHHHH-HHHHHHHHHHHHHHHHHHHHH-GGG--HHHHHHHHHHHHHTHHHHHHHHHHHHHHHHHHHHHHHHHS--------